Protein AF-A0A9L0RM26-F1 (afdb_monomer)

Organism: Equus caballus (NCBI:txid9796)

Foldseek 3Di:
DVVVVVVVPPDVVVVVVCCVVVVPPPCPCPDDVVVVVVVVVVVVVVVVVVVVVVVVVVVVLVVLVVQLVVLVVQLVVLVCCLPVPDPPDPPDDVVSVVSVVSNVVSVVSNQVSDPDDPDPPPPDDPVPDDDPVVVVVVVVVVVVVVVVVPPDDDDDDDDDDDDDDDDDD

Solvent-accessible surface area (backbone atoms only — not comparable to full-atom values): 10478 Å² total; per-residue (Å²): 118,70,76,67,59,55,64,76,64,73,44,65,66,58,52,52,49,51,44,55,63,63,63,50,58,82,72,67,77,69,64,60,70,68,58,57,50,52,50,54,54,50,51,54,54,50,51,52,52,52,52,52,51,52,50,53,51,51,53,50,53,54,51,38,51,53,49,28,54,52,20,51,50,50,24,49,53,33,47,47,50,70,74,67,47,62,92,82,57,82,70,49,69,73,46,54,52,49,38,52,49,48,29,53,51,23,50,50,50,26,46,71,55,38,97,78,65,92,69,90,76,90,79,81,83,75,83,84,75,74,68,70,76,64,61,56,57,55,53,52,53,51,53,54,50,56,61,63,70,71,76,80,83,87,83,92,85,88,83,91,79,92,83,85,89,88,81,89,132

pLDDT: mean 71.25, std 20.92, range [33.38, 98.62]

Sequence (169 aa):
MLANQLQKYKCGACKDIIESVLGEKLQFQEGKPTEKSTLVEKLKKYDVLIQDQAQELAQLRQTIEKGIELSVLLKQHLRNLLTHGDPTNFQGQGFQERLAEGCRLAERLARKLSPENHAEEENKEEKASMDPSLSTELQEKESMNEALMGSVDEGPMTSSGHQYPSGSH

Nearest PDB structures (foldseek):
  3g6b-assembly1_B  TM=5.959E-01  e=3.687E-01  Thermotoga maritima
  3g67-assembly1_B  TM=6.074E-01  e=5.450E-01  Thermotoga maritima
  3hai-assembly1_B  TM=8.466E-01  e=8.956E+00  Homo sapiens
  2efl-assembly1_A-2  TM=4.555E-01  e=2.004E+00  Homo sapiens

Structure (mmCIF, N/CA/C/O backbone):
data_AF-A0A9L0RM26-F1
#
_entry.id   AF-A0A9L0RM26-F1
#
loop_
_atom_site.group_PDB
_atom_site.id
_atom_site.type_symbol
_atom_site.label_atom_id
_atom_site.label_alt_id
_atom_site.label_comp_id
_atom_site.label_asym_id
_atom_site.label_entity_id
_atom_site.label_seq_id
_atom_site.pdbx_PDB_ins_code
_atom_site.Cartn_x
_atom_site.Cartn_y
_atom_site.Cartn_z
_atom_site.occupancy
_atom_site.B_iso_or_equiv
_atom_site.auth_seq_id
_atom_site.auth_comp_id
_atom_site.auth_asym_id
_atom_site.auth_atom_id
_atom_site.pdbx_PDB_model_num
ATOM 1 N N . MET A 1 1 ? -57.623 -32.273 47.634 1.00 53.00 1 MET A N 1
ATOM 2 C CA . MET A 1 1 ? -57.225 -33.163 48.751 1.00 53.00 1 MET A CA 1
ATOM 3 C C . MET A 1 1 ? -55.933 -32.701 49.438 1.00 53.00 1 MET A C 1
ATOM 5 O O . MET A 1 1 ? -55.917 -32.668 50.659 1.00 53.00 1 MET A O 1
ATOM 9 N N . LEU A 1 2 ? -54.920 -32.222 48.696 1.00 52.41 2 LEU A N 1
ATOM 10 C CA . LEU A 1 2 ? -53.666 -31.666 49.250 1.00 52.41 2 LEU A CA 1
ATOM 11 C C . LEU A 1 2 ? -53.850 -30.464 50.206 1.00 52.41 2 LEU A C 1
ATOM 13 O O . LEU A 1 2 ? -53.195 -30.384 51.241 1.00 52.41 2 LEU A O 1
ATOM 17 N N . ALA A 1 3 ? -54.785 -29.558 49.896 1.00 53.38 3 ALA A N 1
ATOM 18 C CA . ALA A 1 3 ? -55.055 -28.358 50.701 1.00 53.38 3 ALA A CA 1
ATOM 19 C C . ALA A 1 3 ? -55.521 -28.667 52.140 1.00 53.38 3 ALA A C 1
ATOM 21 O O . ALA A 1 3 ? -55.227 -27.913 53.062 1.00 53.38 3 ALA A O 1
ATOM 22 N N . ASN A 1 4 ? -56.187 -29.809 52.349 1.00 50.88 4 ASN A N 1
ATOM 23 C CA . ASN A 1 4 ? -56.681 -30.227 53.665 1.00 50.88 4 ASN A CA 1
ATOM 24 C C . ASN A 1 4 ? -55.583 -30.877 54.530 1.00 50.88 4 ASN A C 1
ATOM 26 O O . ASN A 1 4 ? -55.669 -30.880 55.754 1.00 50.88 4 ASN A O 1
ATOM 30 N N . GLN A 1 5 ? -54.519 -31.398 53.909 1.00 54.62 5 GLN A N 1
ATOM 31 C CA . GLN A 1 5 ? -53.389 -32.020 54.607 1.00 54.62 5 GLN A CA 1
ATOM 32 C C . GLN A 1 5 ? -52.384 -30.982 55.119 1.00 54.62 5 GLN A C 1
ATOM 34 O O . GLN A 1 5 ? -51.831 -31.151 56.203 1.00 54.62 5 GLN A O 1
ATOM 39 N N . LEU A 1 6 ? -52.218 -29.867 54.400 1.00 54.44 6 LEU A N 1
ATOM 40 C CA . LEU A 1 6 ? -51.372 -28.747 54.828 1.00 54.44 6 LEU A CA 1
ATOM 41 C C . LEU A 1 6 ? -51.958 -27.983 56.026 1.00 54.44 6 LEU A C 1
ATOM 43 O O . LEU A 1 6 ? -51.218 -27.436 56.838 1.00 54.44 6 LEU A O 1
ATOM 47 N N . GLN A 1 7 ? -53.280 -28.012 56.206 1.00 56.06 7 GLN A N 1
ATOM 48 C CA . GLN A 1 7 ? -53.942 -27.393 57.356 1.00 56.06 7 GLN A CA 1
ATOM 49 C C . GLN A 1 7 ? -53.665 -28.121 58.685 1.00 56.06 7 GLN A C 1
ATOM 51 O O . GLN A 1 7 ? -53.748 -27.498 59.744 1.00 56.06 7 GLN A O 1
ATOM 56 N N . LYS A 1 8 ? -53.286 -29.409 58.637 1.00 57.09 8 LYS A N 1
ATOM 57 C CA . LYS A 1 8 ? -52.899 -30.209 59.813 1.00 57.09 8 LYS A CA 1
ATOM 58 C C . LYS A 1 8 ? -51.533 -29.800 60.381 1.00 57.09 8 LYS A C 1
ATOM 60 O O . LYS A 1 8 ? -51.292 -29.983 61.569 1.00 57.09 8 LYS A O 1
ATOM 65 N N . TYR A 1 9 ? -50.671 -29.210 59.555 1.00 54.88 9 TYR A N 1
ATOM 66 C CA . TYR A 1 9 ? -49.319 -28.782 59.919 1.00 54.88 9 TYR A CA 1
ATOM 67 C C . TYR A 1 9 ? -49.188 -27.257 59.901 1.00 54.88 9 TYR A C 1
ATOM 69 O O . TYR A 1 9 ? -48.189 -26.730 59.419 1.00 54.88 9 TYR A O 1
ATOM 77 N N . LYS A 1 10 ? -50.178 -26.531 60.448 1.00 60.59 10 LYS A N 1
ATOM 78 C CA . LYS A 1 10 ? -50.057 -25.092 60.760 1.00 60.59 10 LYS A CA 1
ATOM 79 C C . LYS A 1 10 ? -49.033 -24.866 61.884 1.00 60.59 10 LYS A C 1
ATOM 81 O O . LYS A 1 10 ? -49.359 -24.394 62.967 1.00 60.59 10 LYS A O 1
ATOM 86 N N . CYS A 1 11 ? -47.789 -25.250 61.639 1.00 57.53 11 CYS A N 1
ATOM 87 C CA . CYS A 1 11 ? -46.659 -24.911 62.469 1.00 57.53 11 CYS A CA 1
ATOM 88 C C . CYS A 1 11 ? -46.345 -23.442 62.186 1.00 57.53 11 CYS A C 1
ATOM 90 O O . CYS A 1 11 ? -45.982 -23.106 61.058 1.00 57.53 11 CYS A O 1
ATOM 92 N N . GLY A 1 12 ? -46.509 -22.572 63.187 1.00 59.91 12 GLY A N 1
ATOM 93 C CA . GLY A 1 12 ? -46.076 -21.173 63.091 1.00 59.91 12 GLY A CA 1
ATOM 94 C C . GLY A 1 12 ? -44.633 -21.078 62.593 1.00 59.91 12 GLY A C 1
ATOM 95 O O . GLY A 1 12 ? -44.360 -20.315 61.678 1.00 59.91 12 GLY A O 1
ATOM 96 N N . ALA A 1 13 ? -43.775 -22.010 63.026 1.00 58.56 13 ALA A N 1
ATOM 97 C CA . ALA A 1 13 ? -42.388 -22.074 62.582 1.00 58.56 13 ALA A CA 1
ATOM 98 C C . ALA A 1 13 ? -42.230 -22.315 61.070 1.00 58.56 13 ALA A C 1
ATOM 100 O O . ALA A 1 13 ? -41.299 -21.794 60.475 1.00 58.56 13 ALA A O 1
ATOM 101 N N . CYS A 1 14 ? -43.130 -23.052 60.404 1.00 57.44 14 CYS A N 1
ATOM 102 C CA . CYS A 1 14 ? -43.071 -23.185 58.943 1.00 57.44 14 CYS A CA 1
ATOM 103 C C . CYS A 1 14 ? -43.491 -21.893 58.242 1.00 57.44 14 CYS A C 1
ATOM 105 O O . CYS A 1 14 ? -42.946 -21.587 57.189 1.00 57.44 14 CYS A O 1
ATOM 107 N N . LYS A 1 15 ? -44.430 -21.131 58.814 1.00 66.81 15 LYS A N 1
ATOM 108 C CA . LYS A 1 15 ? -44.781 -19.805 58.298 1.00 66.81 15 LYS A CA 1
ATOM 109 C C . LYS A 1 15 ? -43.590 -18.860 58.430 1.00 66.81 15 LYS A C 1
ATOM 111 O O . LYS A 1 15 ? -43.248 -18.228 57.444 1.00 66.81 15 LYS A O 1
ATOM 116 N N . ASP A 1 16 ? -42.928 -18.853 59.582 1.00 64.88 16 ASP A N 1
ATOM 117 C CA . ASP A 1 16 ? -41.779 -17.985 59.847 1.00 64.88 16 ASP A CA 1
ATOM 118 C C . ASP A 1 16 ? -40.562 -18.379 58.999 1.00 64.88 16 ASP A C 1
ATOM 120 O O . ASP A 1 16 ? -39.864 -17.511 58.500 1.00 64.88 16 ASP A O 1
ATOM 124 N N . ILE A 1 17 ? -40.334 -19.676 58.755 1.00 66.88 17 ILE A N 1
ATOM 125 C CA . ILE A 1 17 ? -39.278 -20.153 57.845 1.00 66.88 17 ILE A CA 1
ATOM 126 C C . ILE A 1 17 ? -39.611 -19.799 56.392 1.00 66.88 17 ILE A C 1
ATOM 128 O O . ILE A 1 17 ? -38.740 -19.342 55.665 1.00 66.88 17 ILE A O 1
ATOM 132 N N . ILE A 1 18 ? -40.859 -19.981 55.949 1.00 67.81 18 ILE A N 1
ATOM 133 C CA . ILE A 1 18 ? -41.278 -19.617 54.588 1.00 67.81 18 ILE A CA 1
ATOM 134 C C . ILE A 1 18 ? -41.219 -18.093 54.401 1.00 67.81 18 ILE A C 1
ATOM 136 O O . ILE A 1 18 ? -40.776 -17.631 53.357 1.00 67.81 18 ILE A O 1
ATOM 140 N N . GLU A 1 19 ? -41.602 -17.310 55.407 1.00 69.38 19 GLU A N 1
ATOM 141 C CA . GLU A 1 19 ? -41.497 -15.848 55.424 1.00 69.38 19 GLU A CA 1
ATOM 142 C C . GLU A 1 19 ? -40.036 -15.388 55.527 1.00 69.38 19 GLU A C 1
ATOM 144 O O . GLU A 1 19 ? -39.657 -14.432 54.865 1.00 69.38 19 GLU A O 1
ATOM 149 N N . SER A 1 20 ? -39.176 -16.116 56.240 1.00 67.56 20 SER A N 1
ATOM 150 C CA . SER A 1 20 ? -37.736 -15.850 56.298 1.00 67.56 20 SER A CA 1
ATOM 151 C C . SER A 1 20 ? -37.011 -16.242 55.010 1.00 67.56 20 SER A C 1
ATOM 153 O O . SER A 1 20 ? -36.046 -15.585 54.673 1.00 67.56 20 SER A O 1
ATOM 155 N N . VAL A 1 21 ? -37.449 -17.271 54.276 1.00 64.50 21 VAL A N 1
ATOM 156 C CA . VAL A 1 21 ? -36.799 -17.733 53.029 1.00 64.50 21 VAL A CA 1
ATOM 157 C C . VAL A 1 21 ? -37.354 -17.024 51.786 1.00 64.50 21 VAL A C 1
ATOM 159 O O . VAL A 1 21 ? -36.624 -16.810 50.824 1.00 64.50 21 VAL A O 1
ATOM 162 N N . LEU A 1 22 ? -38.643 -16.662 51.774 1.00 58.12 22 LEU A N 1
ATOM 163 C CA . LEU A 1 22 ? -39.286 -15.948 50.657 1.00 58.12 22 LEU A CA 1
ATOM 164 C C . LEU A 1 22 ? -39.381 -14.431 50.883 1.00 58.12 22 LEU A C 1
ATOM 166 O O . LEU A 1 22 ? -39.439 -13.675 49.913 1.00 58.12 22 LEU A O 1
ATOM 170 N N . GLY A 1 23 ? -39.453 -13.983 52.140 1.00 52.72 23 GLY A N 1
ATOM 171 C CA . GLY A 1 23 ? -39.492 -12.569 52.534 1.00 52.72 23 GLY A CA 1
ATOM 172 C C . GLY A 1 23 ? -38.103 -11.952 52.690 1.00 52.72 23 GLY A C 1
ATOM 173 O O . GLY A 1 23 ? -37.955 -10.743 52.494 1.00 52.72 23 GLY A O 1
ATOM 174 N N . GLU A 1 24 ? -37.067 -12.776 52.875 1.00 52.94 24 GLU A N 1
ATOM 175 C CA . GLU A 1 24 ? -35.698 -12.463 52.460 1.00 52.94 24 GLU A CA 1
ATOM 176 C C . GLU A 1 24 ? -35.668 -12.500 50.929 1.00 52.94 24 GLU A C 1
ATOM 178 O O . GLU A 1 24 ? -35.138 -13.389 50.268 1.00 52.94 24 GLU A O 1
ATOM 183 N N . LYS A 1 25 ? -36.360 -11.509 50.357 1.00 57.66 25 LYS A N 1
ATOM 184 C CA . LYS A 1 25 ? -36.230 -11.045 48.990 1.00 57.66 25 LYS A CA 1
ATOM 185 C C . LYS A 1 25 ? -34.767 -11.202 48.656 1.00 57.66 25 LYS A C 1
ATOM 187 O O . LYS A 1 25 ? -33.955 -10.545 49.302 1.00 57.66 25 LYS A O 1
ATOM 192 N N . LEU A 1 26 ? -34.481 -12.082 47.700 1.00 49.22 26 LEU A N 1
ATOM 193 C CA . LEU A 1 26 ? -33.223 -12.167 46.986 1.00 49.22 26 LEU A CA 1
ATOM 194 C C . LEU A 1 26 ? -32.754 -10.735 46.735 1.00 49.22 26 LEU A C 1
ATOM 196 O O . LEU A 1 26 ? -33.085 -10.117 45.722 1.00 49.22 26 LEU A O 1
ATOM 200 N N . GLN A 1 27 ? -31.982 -10.194 47.671 1.00 50.03 27 GLN A N 1
ATOM 201 C CA . GLN A 1 27 ? -31.046 -9.140 47.402 1.00 50.03 27 GLN A CA 1
ATOM 202 C C . GLN A 1 27 ? -29.967 -9.894 46.653 1.00 50.03 27 GLN A C 1
ATOM 204 O O . GLN A 1 27 ? -28.912 -10.219 47.185 1.00 50.03 27 GLN A O 1
ATOM 209 N N . PHE A 1 28 ? -30.294 -10.245 45.401 1.00 46.75 28 PHE A N 1
ATOM 210 C CA . PHE A 1 28 ? -29.306 -10.287 44.356 1.00 46.75 28 PHE A CA 1
ATOM 211 C C . PHE A 1 28 ? -28.510 -9.029 44.621 1.00 46.75 28 PHE A C 1
ATOM 213 O O . PHE A 1 28 ? -29.048 -7.921 44.534 1.00 46.75 28 PHE A O 1
ATOM 220 N N . GLN A 1 29 ? -27.289 -9.218 45.106 1.00 51.47 29 GLN A N 1
ATOM 221 C CA . GLN A 1 29 ? -26.326 -8.158 45.265 1.00 51.47 29 GLN A CA 1
ATOM 222 C C . GLN A 1 29 ? -25.957 -7.780 43.829 1.00 51.47 29 GLN A C 1
ATOM 224 O O . GLN A 1 29 ? -24.901 -8.117 43.309 1.00 51.47 29 GLN A O 1
ATOM 229 N N . GLU A 1 30 ? -26.924 -7.184 43.129 1.00 50.22 30 GLU A N 1
ATOM 230 C CA . GLU A 1 30 ? -26.722 -6.422 41.927 1.00 50.22 30 GLU A CA 1
ATOM 231 C C . GLU A 1 30 ? -25.744 -5.360 42.403 1.00 50.22 30 GLU A C 1
ATOM 233 O O . GLU A 1 30 ? -26.080 -4.539 43.263 1.00 50.22 30 GLU A O 1
ATOM 238 N N . GLY A 1 31 ? -24.480 -5.515 41.994 1.00 53.59 31 GLY A N 1
ATOM 239 C CA . GLY A 1 31 ? -23.398 -4.631 42.406 1.00 53.59 31 GLY A CA 1
ATOM 240 C C . GLY A 1 31 ? -23.862 -3.180 42.331 1.00 53.59 31 GLY A C 1
ATOM 241 O O . GLY A 1 31 ? -24.710 -2.846 41.495 1.00 53.59 31 GLY A O 1
ATOM 242 N N . LYS A 1 32 ? -23.355 -2.336 43.242 1.00 57.22 32 LYS A N 1
ATOM 243 C CA . LYS A 1 32 ? -23.776 -0.933 43.398 1.00 57.22 32 LYS A CA 1
ATOM 244 C C . LYS A 1 32 ? -24.096 -0.321 42.024 1.00 57.22 32 LYS A C 1
ATOM 246 O O . LYS A 1 32 ? -23.243 -0.397 41.140 1.00 57.22 32 LYS A O 1
ATOM 251 N N . PRO A 1 33 ? -25.266 0.317 41.822 1.00 57.38 33 PRO A N 1
ATOM 252 C CA . PRO A 1 33 ? -25.696 0.813 40.506 1.00 57.38 33 PRO A CA 1
ATOM 253 C C . PRO A 1 33 ? -24.656 1.716 39.812 1.00 57.38 33 PRO A C 1
ATOM 255 O O . PRO A 1 33 ? -24.605 1.792 38.585 1.00 57.38 33 PRO A O 1
ATOM 258 N N . THR A 1 34 ? -23.765 2.332 40.591 1.00 61.91 34 THR A N 1
ATOM 259 C CA . THR A 1 34 ? -22.595 3.095 40.145 1.00 61.91 34 THR A CA 1
ATOM 260 C C . THR A 1 34 ? -21.558 2.265 39.365 1.00 61.91 34 THR A C 1
ATOM 262 O O . THR A 1 34 ? -21.022 2.741 38.365 1.00 61.91 34 THR A O 1
ATOM 265 N N . GLU A 1 35 ? -21.286 1.017 39.758 1.00 63.09 35 GLU A N 1
ATOM 266 C CA . GLU A 1 35 ? -20.333 0.130 39.069 1.00 63.09 35 GLU A CA 1
ATOM 267 C C . GLU A 1 35 ? -20.908 -0.385 37.747 1.00 63.09 35 GLU A C 1
ATOM 269 O O . GLU A 1 35 ? -20.222 -0.369 36.725 1.00 63.09 35 GLU A O 1
ATOM 274 N N . LYS A 1 36 ? -22.199 -0.740 37.726 1.00 69.56 36 LYS A N 1
ATOM 275 C CA . LYS A 1 36 ? -22.915 -1.120 36.498 1.00 69.56 36 LYS A CA 1
ATOM 276 C C . LYS A 1 36 ? -22.935 0.026 35.477 1.00 69.56 36 LYS A C 1
ATOM 278 O O . LYS A 1 36 ? -22.690 -0.216 34.298 1.00 69.56 36 LYS A O 1
ATOM 283 N N . SER A 1 37 ? -23.151 1.269 35.924 1.00 74.31 37 SER A N 1
ATOM 284 C CA . SER A 1 37 ? -23.057 2.466 35.065 1.00 74.31 37 SER A CA 1
ATOM 285 C C . SER A 1 37 ? -21.651 2.644 34.487 1.00 74.31 37 SER A C 1
ATOM 287 O O . SER A 1 37 ? -21.492 2.814 33.280 1.00 74.31 37 SER A O 1
ATOM 289 N N . THR A 1 38 ? -20.622 2.495 35.327 1.00 85.00 38 THR A N 1
ATOM 290 C CA . THR A 1 38 ? -19.212 2.590 34.912 1.00 85.00 38 THR A CA 1
ATOM 291 C C . THR A 1 38 ? -18.842 1.531 33.864 1.00 85.00 38 THR A C 1
ATOM 293 O O . THR A 1 38 ? -18.092 1.810 32.928 1.00 85.00 38 THR A O 1
ATOM 296 N N . LEU A 1 39 ? -19.363 0.305 33.986 1.00 89.44 39 LEU A N 1
ATOM 297 C CA . LEU A 1 39 ? -19.133 -0.759 33.002 1.00 89.44 39 LEU A CA 1
ATOM 298 C C . LEU A 1 39 ? -19.806 -0.461 31.658 1.00 89.44 39 LEU A C 1
ATOM 300 O O . LEU A 1 39 ? -19.186 -0.646 30.613 1.00 89.44 39 LEU A O 1
ATOM 304 N N . VAL A 1 40 ? -21.042 0.044 31.672 1.00 92.50 40 VAL A N 1
ATOM 305 C CA . VAL A 1 40 ? -21.762 0.434 30.449 1.00 92.50 40 VAL A CA 1
ATOM 306 C C . VAL A 1 40 ? -21.038 1.570 29.719 1.00 92.50 40 VAL A C 1
ATOM 308 O O . VAL A 1 40 ? -20.929 1.540 28.496 1.00 92.50 40 VAL A O 1
ATOM 311 N N . GLU A 1 41 ? -20.501 2.551 30.444 1.00 91.50 41 GLU A N 1
ATOM 312 C CA . GLU A 1 41 ? -19.704 3.638 29.860 1.00 91.50 41 GLU A CA 1
ATOM 313 C C . GLU A 1 41 ? -18.401 3.134 29.227 1.00 91.50 41 GLU A C 1
ATOM 315 O O . GLU A 1 41 ? -18.069 3.521 28.104 1.00 91.50 41 GLU A O 1
ATOM 320 N N . LYS A 1 42 ? -17.690 2.219 29.898 1.00 94.12 42 LYS A N 1
ATOM 321 C CA . LYS A 1 42 ? -16.491 1.574 29.341 1.00 94.12 42 LYS A CA 1
ATOM 322 C C . LYS A 1 42 ? -16.808 0.790 28.068 1.00 94.12 42 LYS A C 1
ATOM 324 O O . LYS A 1 42 ? -16.083 0.927 27.089 1.00 94.12 42 LYS A O 1
ATOM 329 N N . LEU A 1 43 ? -17.897 0.020 28.058 1.00 95.81 43 LEU A N 1
ATOM 330 C CA . LEU A 1 43 ? -18.330 -0.730 26.875 1.00 95.81 43 LEU A CA 1
ATOM 331 C C . LEU A 1 43 ? -18.647 0.195 25.698 1.00 95.81 43 LEU A C 1
ATOM 333 O O . LEU A 1 43 ? -18.182 -0.065 24.595 1.00 95.81 43 LEU A O 1
ATOM 337 N N . LYS A 1 44 ? -19.349 1.310 25.935 1.00 96.19 44 LYS A N 1
ATOM 338 C CA . LYS A 1 44 ? -19.602 2.323 24.896 1.00 96.19 44 LYS A CA 1
ATOM 339 C C . LYS A 1 44 ? -18.308 2.912 24.335 1.00 96.19 44 LYS A C 1
ATOM 341 O O . LYS A 1 44 ? -18.201 3.109 23.132 1.00 96.19 44 LYS A O 1
ATOM 346 N N . LYS A 1 45 ? -17.312 3.175 25.189 1.00 96.75 45 LYS A N 1
ATOM 347 C CA . LYS A 1 45 ? -16.001 3.666 24.743 1.00 96.75 45 LYS A CA 1
ATOM 348 C C . LYS A 1 45 ? -15.276 2.642 23.865 1.00 96.75 45 LYS A C 1
ATOM 350 O O . LYS A 1 45 ? -14.694 3.025 22.855 1.00 96.75 45 LYS A O 1
ATOM 355 N N . TYR A 1 46 ? -15.295 1.366 24.248 1.00 97.25 46 TYR A N 1
ATOM 356 C CA . TYR A 1 46 ? -14.684 0.310 23.440 1.00 97.25 46 TYR A CA 1
ATOM 357 C C . TYR A 1 46 ? -15.415 0.097 22.116 1.00 97.25 46 TYR A C 1
ATOM 359 O O . TYR A 1 46 ? -14.750 -0.108 21.111 1.00 97.25 46 TYR A O 1
ATOM 367 N N . ASP A 1 47 ? -16.744 0.201 22.095 1.00 98.00 47 ASP A N 1
ATOM 368 C CA . ASP A 1 47 ? -17.533 0.091 20.864 1.00 98.00 47 ASP A CA 1
ATOM 369 C C . ASP A 1 47 ? -17.137 1.166 19.839 1.00 98.00 47 ASP A C 1
ATOM 371 O O . ASP A 1 47 ? -16.870 0.845 18.685 1.00 98.00 47 ASP A O 1
ATOM 375 N N . VAL A 1 48 ? -16.971 2.421 20.280 1.00 97.75 48 VAL A N 1
ATOM 376 C CA . VAL A 1 48 ? -16.456 3.505 19.422 1.00 97.75 48 VAL A CA 1
ATOM 377 C C . VAL A 1 48 ? -15.053 3.182 18.903 1.00 97.75 48 VAL A C 1
ATOM 379 O O . VAL A 1 48 ? -14.817 3.263 17.705 1.00 97.75 48 VAL A O 1
ATOM 382 N N . LEU A 1 49 ? -14.136 2.739 19.772 1.00 98.25 49 LEU A N 1
ATOM 383 C CA . LEU A 1 49 ? -12.771 2.401 19.353 1.00 98.25 49 LEU A CA 1
ATOM 384 C C . LEU A 1 49 ? -12.736 1.249 18.336 1.00 98.25 49 LEU A C 1
ATOM 386 O O . LEU A 1 49 ? -11.949 1.282 17.395 1.00 98.25 49 LEU A O 1
ATOM 390 N N . ILE A 1 50 ? -13.585 0.234 18.512 1.00 98.12 50 ILE A N 1
ATOM 391 C CA . ILE A 1 50 ? -13.702 -0.893 17.579 1.00 98.12 50 ILE A CA 1
ATOM 392 C C . ILE A 1 50 ? -14.227 -0.406 16.225 1.00 98.12 50 ILE A C 1
ATOM 394 O O . ILE A 1 50 ? -13.722 -0.833 15.188 1.00 98.12 50 ILE A O 1
ATOM 398 N N . GLN A 1 51 ? -15.219 0.487 16.221 1.00 98.56 51 GLN A N 1
ATOM 399 C CA . GLN A 1 51 ? -15.758 1.074 14.993 1.00 98.56 51 GLN A CA 1
ATOM 400 C C . GLN A 1 51 ? -14.708 1.919 14.264 1.00 98.56 51 GLN A C 1
ATOM 402 O O . GLN A 1 51 ? -14.530 1.745 13.056 1.00 98.56 51 GLN A O 1
ATOM 407 N N . ASP A 1 52 ? -13.964 2.752 14.993 1.00 98.31 52 ASP A N 1
ATOM 408 C CA . ASP A 1 52 ? -12.871 3.557 14.443 1.00 98.31 52 ASP A CA 1
ATOM 409 C C . ASP A 1 52 ? -11.794 2.655 13.814 1.00 98.31 52 ASP A C 1
ATOM 411 O O . ASP A 1 52 ? -11.434 2.824 12.648 1.00 98.31 52 ASP A O 1
ATOM 415 N N . GLN A 1 53 ? -11.354 1.615 14.532 1.00 98.56 53 GLN A N 1
ATOM 416 C CA . GLN A 1 53 ? -10.376 0.646 14.027 1.00 98.56 53 GLN A CA 1
ATOM 417 C C . GLN A 1 53 ? -10.884 -0.130 12.805 1.00 98.56 53 GLN A C 1
ATOM 419 O O . GLN A 1 53 ? -10.128 -0.370 11.863 1.00 98.56 53 GLN A O 1
ATOM 424 N N . ALA A 1 54 ? -12.161 -0.521 12.786 1.00 98.44 54 ALA A N 1
ATOM 425 C CA . ALA A 1 54 ? -12.761 -1.198 11.639 1.00 98.44 54 ALA A CA 1
ATOM 426 C C . ALA A 1 54 ? -12.787 -0.289 10.400 1.00 98.44 54 ALA A C 1
ATOM 428 O O . ALA A 1 54 ? -12.516 -0.750 9.286 1.00 98.44 54 ALA A O 1
ATOM 429 N N . GLN A 1 55 ? -13.066 1.002 10.591 1.00 98.62 55 GLN A N 1
ATOM 430 C CA . GLN A 1 55 ? -13.037 1.993 9.523 1.00 98.62 55 GLN A CA 1
ATOM 431 C C . GLN A 1 55 ? -11.614 2.218 8.994 1.00 98.62 55 GLN A C 1
ATOM 433 O O . GLN A 1 55 ? -11.409 2.196 7.779 1.00 98.62 55 GLN A O 1
ATOM 438 N N . GLU A 1 56 ? -10.627 2.391 9.874 1.00 98.56 56 GLU A N 1
ATOM 439 C CA . GLU A 1 56 ? -9.217 2.537 9.488 1.00 98.56 56 GLU A CA 1
ATOM 440 C C . GLU A 1 56 ? -8.714 1.310 8.717 1.00 98.56 56 GLU A C 1
ATOM 442 O O . GLU A 1 56 ? -8.094 1.441 7.659 1.00 98.56 56 GLU A O 1
ATOM 447 N N . LEU A 1 57 ? -9.051 0.105 9.186 1.00 98.19 57 LEU A N 1
ATOM 448 C CA . LEU A 1 57 ? -8.707 -1.139 8.501 1.00 98.19 57 LEU A CA 1
ATOM 449 C C . LEU A 1 57 ? -9.328 -1.199 7.098 1.00 98.19 57 LEU A C 1
ATOM 451 O O . LEU A 1 57 ? -8.666 -1.619 6.146 1.00 98.19 57 LEU A O 1
ATOM 455 N N . ALA A 1 58 ? -10.586 -0.778 6.948 1.00 98.12 58 ALA A N 1
ATOM 456 C CA . ALA A 1 58 ? -11.252 -0.729 5.649 1.00 98.12 58 ALA A CA 1
ATOM 457 C C . ALA A 1 58 ? -10.559 0.255 4.690 1.00 98.12 58 ALA A C 1
ATOM 459 O O . ALA A 1 58 ? -10.330 -0.076 3.523 1.00 98.12 58 ALA A O 1
ATOM 460 N N . GLN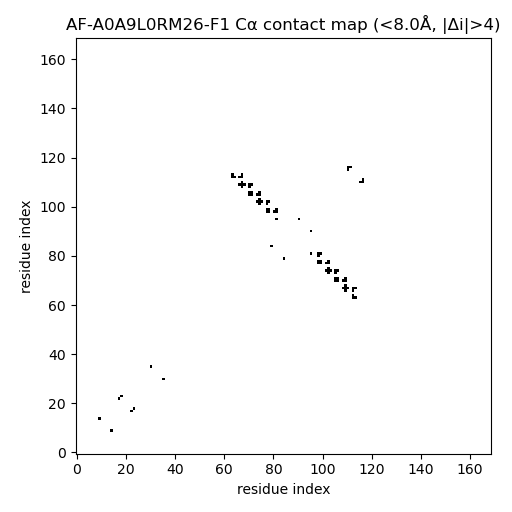 A 1 59 ? -10.161 1.430 5.183 1.00 98.44 59 GLN A N 1
ATOM 461 C CA . GLN A 1 59 ? -9.416 2.423 4.403 1.00 98.44 59 GLN A CA 1
ATOM 462 C C . GLN A 1 59 ? -8.028 1.913 3.996 1.00 98.44 59 GLN A C 1
ATOM 464 O O . GLN A 1 59 ? -7.612 2.094 2.846 1.00 98.44 59 GLN A O 1
ATOM 469 N N . LEU A 1 60 ? -7.323 1.233 4.904 1.00 97.38 60 LEU A N 1
ATOM 470 C CA . LEU A 1 60 ? -6.023 0.633 4.618 1.00 97.38 60 LEU A CA 1
ATOM 471 C C . LEU A 1 60 ? -6.141 -0.442 3.534 1.00 97.38 60 LEU A C 1
ATOM 473 O O . LEU A 1 60 ? -5.381 -0.417 2.569 1.00 97.38 60 LEU A O 1
ATOM 477 N N . ARG A 1 61 ? -7.135 -1.331 3.633 1.00 96.75 61 ARG A N 1
ATOM 478 C CA . ARG A 1 61 ? -7.410 -2.355 2.610 1.00 96.75 61 ARG A CA 1
ATOM 479 C C . ARG A 1 61 ? -7.692 -1.732 1.244 1.00 96.75 61 ARG A C 1
ATOM 481 O O . ARG A 1 61 ? -7.109 -2.159 0.255 1.00 96.75 61 ARG A O 1
ATOM 488 N N . GLN A 1 62 ? -8.516 -0.684 1.189 1.00 97.56 62 GLN A N 1
ATOM 489 C CA . GLN A 1 62 ? -8.783 0.035 -0.060 1.00 97.56 62 GLN A CA 1
ATOM 490 C C . GLN A 1 62 ? -7.514 0.685 -0.638 1.00 97.56 62 GLN A C 1
ATOM 492 O O . GLN A 1 62 ? -7.333 0.740 -1.853 1.00 97.56 62 GLN A O 1
ATOM 497 N N . THR A 1 63 ? -6.641 1.203 0.225 1.00 97.38 63 THR A N 1
ATOM 498 C CA . THR A 1 63 ? -5.378 1.828 -0.187 1.00 97.38 63 THR A CA 1
ATOM 499 C C . THR A 1 63 ? -4.399 0.795 -0.738 1.00 97.38 63 THR A C 1
ATOM 501 O O . THR A 1 63 ? -3.776 1.041 -1.769 1.00 97.38 63 THR A O 1
ATOM 504 N N . ILE A 1 64 ? -4.305 -0.370 -0.094 1.00 96.69 64 ILE A N 1
ATOM 505 C CA . ILE A 1 64 ? -3.502 -1.501 -0.568 1.00 96.69 64 ILE A CA 1
ATOM 506 C C . ILE A 1 64 ? -3.994 -1.959 -1.943 1.00 96.69 64 ILE A C 1
ATOM 508 O O . ILE A 1 64 ? -3.177 -2.066 -2.852 1.00 96.69 64 ILE A O 1
ATOM 512 N N . GLU A 1 65 ? -5.306 -2.130 -2.128 1.00 96.75 65 GLU A N 1
ATOM 513 C CA . GLU A 1 65 ? -5.888 -2.549 -3.411 1.00 96.75 65 GLU A CA 1
ATOM 514 C C . GLU A 1 65 ? -5.521 -1.582 -4.547 1.00 96.75 65 GLU A C 1
ATOM 516 O O . GLU A 1 65 ? -4.969 -1.988 -5.568 1.00 96.75 65 GLU A O 1
ATOM 521 N N . LYS A 1 66 ? -5.698 -0.272 -4.328 1.00 97.56 66 LYS A N 1
ATOM 522 C CA . LYS A 1 66 ? -5.261 0.760 -5.286 1.00 97.56 66 LYS A CA 1
ATOM 523 C C . LYS A 1 66 ? -3.759 0.682 -5.564 1.00 97.56 66 LYS A C 1
ATOM 525 O O . LYS A 1 66 ? -3.323 0.878 -6.695 1.00 97.56 66 LYS A O 1
ATOM 530 N N . GLY A 1 67 ? -2.953 0.411 -4.538 1.00 96.69 67 GLY A N 1
ATOM 531 C CA . GLY A 1 67 ? -1.514 0.215 -4.683 1.00 96.69 67 GLY A CA 1
ATOM 532 C C . GLY A 1 67 ? -1.171 -0.988 -5.568 1.00 96.69 67 GLY A C 1
ATOM 533 O O . GLY A 1 67 ? -0.279 -0.883 -6.413 1.00 96.69 67 GLY A O 1
ATOM 534 N N . ILE A 1 68 ? -1.894 -2.103 -5.427 1.00 96.44 68 ILE A N 1
ATOM 535 C CA . ILE A 1 68 ? -1.755 -3.289 -6.285 1.00 96.44 68 ILE A CA 1
ATOM 536 C C . ILE A 1 68 ? -2.110 -2.927 -7.729 1.00 96.44 68 ILE A C 1
ATOM 538 O O . ILE A 1 68 ? -1.294 -3.152 -8.626 1.00 96.44 68 ILE A O 1
ATOM 542 N N . GLU A 1 69 ? -3.276 -2.315 -7.956 1.00 97.12 69 GLU A N 1
ATOM 543 C CA . GLU A 1 69 ? -3.740 -1.895 -9.286 1.00 97.12 69 GLU A CA 1
ATOM 544 C C . GLU A 1 69 ? -2.716 -0.988 -9.986 1.00 97.12 69 GLU A C 1
ATOM 546 O O . GLU A 1 69 ? -2.316 -1.246 -11.126 1.00 97.12 69 GLU A O 1
ATOM 551 N N . LEU A 1 70 ? -2.225 0.039 -9.285 1.00 97.81 70 LEU A N 1
ATOM 552 C CA . LEU A 1 70 ? -1.220 0.965 -9.812 1.00 97.81 70 LEU A CA 1
ATOM 553 C C . LEU A 1 70 ? 0.108 0.267 -10.114 1.00 97.81 70 LEU A C 1
ATOM 555 O O . LEU A 1 70 ? 0.747 0.575 -11.120 1.00 97.81 70 LEU A O 1
ATOM 559 N N . SER A 1 71 ? 0.519 -0.693 -9.286 1.00 96.94 71 SER A N 1
ATOM 560 C CA . SER A 1 71 ? 1.747 -1.467 -9.507 1.00 96.94 71 SER A CA 1
ATOM 561 C C . SER A 1 71 ? 1.645 -2.343 -10.756 1.00 96.94 71 SER A C 1
ATOM 563 O O . SER A 1 71 ? 2.582 -2.413 -11.556 1.00 96.94 71 SER A O 1
ATOM 565 N N . VAL A 1 72 ? 0.491 -2.985 -10.961 1.00 96.38 72 VAL A N 1
ATOM 566 C CA . VAL A 1 72 ? 0.205 -3.777 -12.164 1.00 96.38 72 VAL A CA 1
ATOM 567 C C . VAL A 1 72 ? 0.210 -2.888 -13.407 1.00 96.38 72 VAL A C 1
ATOM 569 O O . VAL A 1 72 ? 0.864 -3.233 -14.396 1.00 96.38 72 VAL A O 1
ATOM 572 N N . LEU A 1 73 ? -0.448 -1.728 -13.344 1.00 97.69 73 LEU A N 1
ATOM 573 C CA . LEU A 1 73 ? -0.496 -0.769 -14.446 1.00 97.69 73 LEU A CA 1
ATOM 574 C C . LEU A 1 73 ? 0.897 -0.221 -14.791 1.00 97.69 73 LEU A C 1
ATOM 576 O O . LEU A 1 73 ? 1.285 -0.195 -15.960 1.00 97.69 73 LEU A O 1
ATOM 580 N N . LEU A 1 74 ? 1.690 0.148 -13.781 1.00 97.31 74 LEU A N 1
ATOM 581 C CA . LEU A 1 74 ? 3.069 0.599 -13.961 1.00 97.31 74 LEU A CA 1
ATOM 582 C C . LEU A 1 74 ? 3.915 -0.474 -14.655 1.00 97.31 74 LEU A C 1
ATOM 584 O O . LEU A 1 74 ? 4.602 -0.182 -15.635 1.00 97.31 74 LEU A O 1
ATOM 588 N N . LYS A 1 75 ? 3.826 -1.730 -14.198 1.00 96.06 75 LYS A N 1
ATOM 589 C CA . LYS A 1 75 ? 4.519 -2.862 -14.829 1.00 96.06 75 LYS A CA 1
ATOM 590 C C . LYS A 1 75 ? 4.129 -3.004 -16.299 1.00 96.06 75 LYS A C 1
ATOM 592 O O . LYS A 1 75 ? 4.996 -3.220 -17.145 1.00 96.06 75 LYS A O 1
ATOM 597 N N . GLN A 1 76 ? 2.839 -2.887 -16.612 1.00 95.25 76 GLN A N 1
ATOM 598 C CA . GLN A 1 76 ? 2.345 -2.969 -17.984 1.00 95.25 76 GLN A CA 1
ATOM 599 C C . GLN A 1 76 ? 2.902 -1.837 -18.854 1.00 95.25 76 GLN A C 1
ATOM 601 O O . GLN A 1 76 ? 3.386 -2.099 -19.953 1.00 95.25 76 GLN A O 1
ATOM 606 N N . HIS A 1 77 ? 2.898 -0.596 -18.365 1.00 94.81 77 HIS A N 1
ATOM 607 C CA . HIS A 1 77 ? 3.462 0.538 -19.097 1.00 94.81 77 HIS A CA 1
ATOM 608 C C . HIS A 1 77 ? 4.959 0.377 -19.368 1.00 94.81 77 HIS A C 1
ATOM 610 O O . HIS A 1 77 ? 5.402 0.603 -20.494 1.00 94.81 77 HIS A O 1
ATOM 616 N N . LEU A 1 78 ? 5.728 -0.073 -18.377 1.00 93.88 78 LEU A N 1
ATOM 617 C CA . LEU A 1 78 ? 7.161 -0.316 -18.540 1.00 93.88 78 LEU A CA 1
ATOM 618 C C . LEU A 1 78 ? 7.440 -1.451 -19.536 1.00 93.88 78 LEU A C 1
ATOM 620 O O . LEU A 1 78 ? 8.305 -1.302 -20.396 1.00 93.88 78 LEU A O 1
ATOM 624 N N . ARG A 1 79 ? 6.663 -2.545 -19.501 1.00 91.94 79 ARG A N 1
ATOM 625 C CA . ARG A 1 79 ? 6.762 -3.622 -20.504 1.00 91.94 79 ARG A CA 1
ATOM 626 C C . ARG A 1 79 ? 6.414 -3.141 -21.907 1.00 91.94 79 ARG A C 1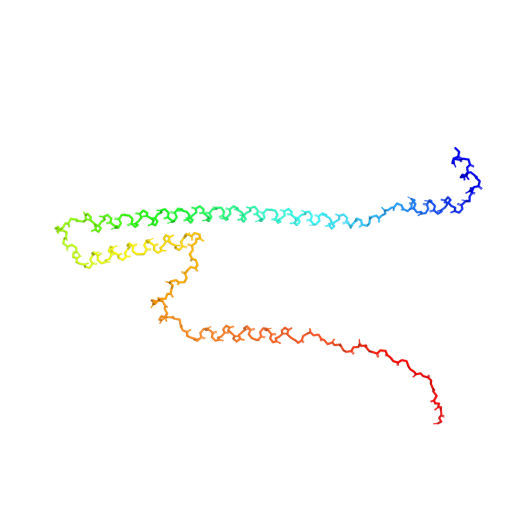
ATOM 628 O O . ARG A 1 79 ? 7.093 -3.527 -22.856 1.00 91.94 79 ARG A O 1
ATOM 635 N N . ASN A 1 80 ? 5.397 -2.293 -22.048 1.00 91.25 80 ASN A N 1
ATOM 636 C CA . ASN A 1 80 ? 5.029 -1.723 -23.341 1.00 91.25 80 ASN A CA 1
ATOM 637 C C . ASN A 1 80 ? 6.152 -0.839 -23.895 1.00 91.25 80 ASN A C 1
ATOM 639 O O . ASN A 1 80 ? 6.483 -0.962 -25.068 1.00 91.25 80 ASN A O 1
ATOM 643 N N . LEU A 1 81 ? 6.776 -0.006 -23.056 1.00 89.62 81 LEU A N 1
ATOM 644 C CA . LEU A 1 81 ? 7.939 0.800 -23.444 1.00 89.62 81 LEU A CA 1
ATOM 645 C C . LEU A 1 81 ? 9.134 -0.068 -23.860 1.00 89.62 81 LEU A C 1
ATOM 647 O O . LEU A 1 81 ? 9.819 0.262 -24.823 1.00 89.62 81 LEU A O 1
ATOM 651 N N . LEU A 1 82 ? 9.361 -1.183 -23.163 1.00 86.75 82 LEU A N 1
ATOM 652 C CA . LEU A 1 82 ? 10.433 -2.129 -23.477 1.00 86.75 82 LEU A CA 1
ATOM 653 C C . LEU A 1 82 ? 10.184 -2.867 -24.805 1.00 86.75 82 LEU A C 1
ATOM 655 O O . LEU A 1 82 ? 11.103 -3.078 -25.586 1.00 86.75 82 LEU A O 1
ATOM 659 N N . THR A 1 83 ? 8.933 -3.258 -25.063 1.00 85.94 83 THR A N 1
ATOM 660 C CA . THR A 1 83 ? 8.560 -4.129 -26.195 1.00 85.94 83 THR A CA 1
ATOM 661 C C . THR A 1 83 ? 8.266 -3.344 -27.473 1.00 85.94 83 THR A C 1
ATOM 663 O O . THR A 1 83 ? 8.524 -3.826 -28.573 1.00 85.94 83 THR A O 1
ATOM 666 N N . HIS A 1 84 ? 7.712 -2.140 -27.337 1.00 82.00 84 HIS A N 1
ATOM 667 C CA . HIS A 1 84 ? 7.281 -1.287 -28.448 1.00 82.00 84 HIS A CA 1
ATOM 668 C C . HIS A 1 84 ? 8.089 0.009 -28.550 1.00 82.00 84 HIS A C 1
ATOM 670 O O . HIS A 1 84 ? 7.691 0.926 -29.268 1.00 82.00 84 HIS A O 1
ATOM 676 N N . GLY A 1 85 ? 9.205 0.109 -27.824 1.00 74.69 85 GLY A N 1
ATOM 677 C CA . GLY A 1 85 ? 10.135 1.219 -27.972 1.00 74.69 85 GLY A CA 1
ATOM 678 C C . GLY A 1 85 ? 10.642 1.306 -29.410 1.00 74.69 85 GLY A C 1
ATOM 679 O O . GLY A 1 85 ? 10.939 0.286 -30.032 1.00 74.69 85 GLY A O 1
ATOM 680 N N . ASP A 1 86 ? 10.721 2.527 -29.941 1.00 73.69 86 ASP A N 1
ATOM 681 C CA . ASP A 1 86 ? 11.233 2.773 -31.288 1.00 73.69 86 ASP A CA 1
ATOM 682 C C . ASP A 1 86 ? 12.652 2.174 -31.421 1.00 73.69 86 ASP A C 1
ATOM 684 O O . ASP A 1 86 ? 13.531 2.524 -30.632 1.00 73.69 86 ASP A O 1
ATOM 688 N N . PRO A 1 87 ? 12.911 1.268 -32.379 1.00 63.22 87 PRO A N 1
ATOM 689 C CA . PRO A 1 87 ? 14.233 0.672 -32.574 1.00 63.22 87 PRO A CA 1
ATOM 690 C C . PRO A 1 87 ? 15.301 1.692 -33.002 1.00 63.22 87 PRO A C 1
ATOM 692 O O . PRO A 1 87 ? 16.492 1.401 -32.914 1.00 63.22 87 PRO A O 1
ATOM 695 N N . THR A 1 88 ? 14.899 2.890 -33.439 1.00 67.69 88 THR A N 1
ATOM 696 C CA . THR A 1 88 ? 15.802 4.021 -33.708 1.00 67.69 88 THR A CA 1
ATOM 697 C C . THR A 1 88 ? 16.096 4.864 -32.466 1.00 67.69 88 THR A C 1
ATOM 699 O O . THR A 1 88 ? 16.899 5.796 -32.521 1.00 67.69 88 THR A O 1
ATOM 702 N N . ASN A 1 89 ? 15.477 4.546 -31.326 1.00 69.94 89 ASN A N 1
ATOM 703 C CA . ASN A 1 89 ? 15.627 5.299 -30.093 1.00 69.94 89 ASN A CA 1
ATOM 704 C C . ASN A 1 89 ? 17.067 5.199 -29.558 1.00 69.94 89 ASN A C 1
ATOM 706 O O . ASN A 1 89 ? 17.520 4.163 -29.072 1.00 69.94 89 ASN A O 1
ATOM 710 N N . PHE A 1 90 ? 17.777 6.326 -29.613 1.00 62.91 90 PHE A N 1
ATOM 711 C CA . PHE A 1 90 ? 19.178 6.484 -29.212 1.00 62.91 90 PHE A CA 1
ATOM 712 C C . PHE A 1 90 ? 19.440 6.329 -27.702 1.00 62.91 90 PHE A C 1
ATOM 714 O O . PHE A 1 90 ? 20.568 6.523 -27.253 1.00 62.91 90 PHE A O 1
ATOM 721 N N . GLN A 1 91 ? 18.429 5.998 -26.892 1.00 76.50 91 GLN A N 1
ATOM 722 C CA . GLN A 1 91 ? 18.550 5.895 -25.432 1.00 76.50 91 GLN A CA 1
ATOM 723 C C . GLN A 1 91 ? 19.492 4.772 -24.948 1.00 76.50 91 GLN A C 1
ATOM 725 O O . GLN A 1 91 ? 19.925 4.795 -23.794 1.00 76.50 91 GLN A O 1
ATOM 730 N N . GLY A 1 92 ? 19.870 3.839 -25.829 1.00 82.94 92 GLY A N 1
ATOM 731 C CA . GLY A 1 92 ? 20.942 2.868 -25.599 1.00 82.94 92 GLY A CA 1
ATOM 732 C C . GLY A 1 92 ? 20.594 1.732 -24.628 1.00 82.94 92 GLY A C 1
ATOM 733 O O . GLY A 1 92 ? 19.525 1.694 -24.017 1.00 82.94 92 GLY A O 1
ATOM 734 N N . GLN A 1 93 ? 21.525 0.785 -24.479 1.00 84.50 93 GLN A N 1
ATOM 735 C CA . GLN A 1 93 ? 21.338 -0.430 -23.673 1.00 84.50 93 GLN A CA 1
ATOM 736 C C . GLN A 1 93 ? 21.023 -0.129 -22.196 1.00 84.50 93 GLN A C 1
ATOM 738 O O . GLN A 1 93 ? 20.100 -0.713 -21.636 1.00 84.50 93 GLN A O 1
ATOM 743 N N . GLY A 1 94 ? 21.710 0.838 -21.581 1.00 87.25 94 GLY A N 1
ATOM 744 C CA . GLY A 1 94 ? 21.478 1.191 -20.173 1.00 87.25 94 GLY A CA 1
ATOM 745 C C . GLY A 1 94 ? 20.073 1.743 -19.892 1.00 87.25 94 GLY A C 1
ATOM 746 O O . GLY A 1 94 ? 19.565 1.641 -18.776 1.00 87.25 94 GLY A O 1
ATOM 747 N N . PHE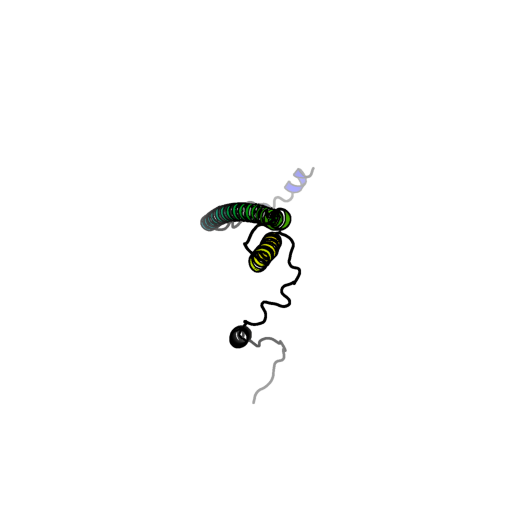 A 1 95 ? 19.391 2.315 -20.889 1.00 87.56 95 PHE A N 1
ATOM 748 C CA . PHE A 1 95 ? 17.988 2.698 -20.735 1.00 87.56 95 PHE A CA 1
ATOM 749 C C . PHE A 1 95 ? 17.060 1.480 -20.721 1.00 87.56 95 PHE A C 1
ATOM 751 O O . PHE A 1 95 ? 16.179 1.402 -19.866 1.00 87.56 95 PHE A O 1
ATOM 758 N N . GLN A 1 96 ? 17.303 0.510 -21.604 1.00 89.31 96 GLN A N 1
ATOM 759 C CA . GLN A 1 96 ? 16.558 -0.751 -21.638 1.00 89.31 96 GLN A CA 1
ATOM 760 C C . GLN A 1 96 ? 16.728 -1.534 -20.328 1.00 89.31 96 GLN A C 1
ATOM 762 O O . GLN A 1 96 ? 15.750 -2.024 -19.768 1.00 89.31 96 GLN A O 1
ATOM 767 N N . GLU A 1 97 ? 17.943 -1.568 -19.776 1.00 91.06 97 GLU A N 1
ATOM 768 C CA . GLU A 1 97 ? 18.225 -2.183 -18.473 1.00 91.06 97 GLU A CA 1
ATOM 769 C C . GLU A 1 97 ? 17.443 -1.510 -17.335 1.00 91.06 97 GLU A C 1
ATOM 771 O O . GLU A 1 97 ? 16.854 -2.199 -16.502 1.00 91.06 97 GLU A O 1
ATOM 776 N N . ARG A 1 98 ? 17.346 -0.172 -17.329 1.00 92.38 98 ARG A N 1
ATOM 777 C CA . ARG A 1 98 ? 16.530 0.557 -16.341 1.00 92.38 98 ARG A CA 1
ATOM 778 C C . ARG A 1 98 ? 15.033 0.282 -16.482 1.00 92.38 98 ARG A C 1
ATOM 780 O O . ARG A 1 98 ? 14.351 0.168 -15.467 1.00 92.38 98 ARG A O 1
ATOM 787 N N . LEU A 1 99 ? 14.510 0.155 -17.704 1.00 93.19 99 LEU A N 1
ATOM 788 C CA . LEU A 1 99 ? 13.108 -0.222 -17.922 1.00 93.19 99 LEU A CA 1
ATOM 789 C C . LEU A 1 99 ? 12.823 -1.652 -17.450 1.00 93.19 99 LEU A C 1
ATOM 791 O O . LEU A 1 99 ? 11.799 -1.899 -16.806 1.00 93.19 99 LEU A O 1
ATOM 795 N N . ALA A 1 100 ? 13.736 -2.584 -17.732 1.00 92.94 100 ALA A N 1
ATOM 796 C CA . ALA A 1 100 ? 13.644 -3.959 -17.259 1.00 92.94 100 ALA A CA 1
ATOM 797 C C . ALA A 1 100 ? 13.685 -4.026 -15.723 1.00 92.94 100 ALA A C 1
ATOM 799 O O . ALA A 1 100 ? 12.866 -4.721 -15.120 1.00 92.94 100 ALA A O 1
ATOM 800 N N . GLU A 1 101 ? 14.566 -3.254 -15.082 1.00 96.12 101 GLU A N 1
ATOM 801 C CA . GLU A 1 101 ? 14.607 -3.148 -13.622 1.00 96.12 101 GLU A CA 1
ATOM 802 C C . GLU A 1 101 ? 13.316 -2.553 -13.053 1.00 96.12 101 GLU A C 1
ATO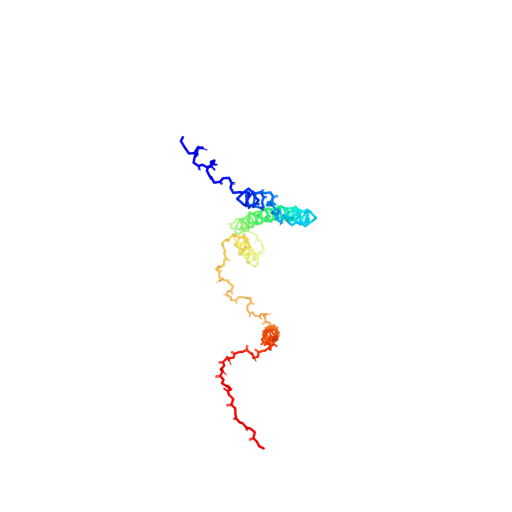M 804 O O . GLU A 1 101 ? 12.727 -3.116 -12.131 1.00 96.12 101 GLU A O 1
ATOM 809 N N . GLY A 1 102 ? 12.795 -1.485 -13.661 1.00 96.06 102 GLY A N 1
ATOM 810 C CA . GLY A 1 102 ? 11.503 -0.920 -13.280 1.00 96.06 102 GLY A CA 1
ATOM 811 C C . GLY A 1 102 ? 10.365 -1.948 -13.342 1.00 96.06 102 GLY A C 1
ATOM 812 O O . GLY A 1 102 ? 9.520 -1.985 -12.447 1.00 96.06 102 GLY A O 1
ATOM 813 N N . CYS A 1 103 ? 10.358 -2.831 -14.351 1.00 95.94 103 CYS A N 1
ATOM 814 C CA . CYS A 1 103 ? 9.381 -3.921 -14.438 1.00 95.94 103 CYS A CA 1
ATOM 815 C C . CYS A 1 103 ? 9.491 -4.886 -13.248 1.00 95.94 103 CYS A C 1
ATOM 817 O O . CYS A 1 103 ? 8.464 -5.273 -12.685 1.00 95.94 103 CYS A O 1
ATOM 819 N N . ARG A 1 104 ? 10.719 -5.266 -12.859 1.00 96.56 104 ARG A N 1
ATOM 820 C CA . ARG A 1 104 ? 10.971 -6.151 -11.707 1.00 96.56 104 ARG A CA 1
ATOM 821 C C . ARG A 1 104 ? 10.506 -5.515 -10.401 1.00 96.56 104 ARG A C 1
ATOM 823 O O . ARG A 1 104 ? 9.856 -6.183 -9.596 1.00 96.56 104 ARG A O 1
ATOM 830 N N . LEU A 1 105 ? 10.784 -4.226 -10.210 1.00 97.31 105 LEU A N 1
ATOM 831 C CA . LEU A 1 105 ? 10.371 -3.476 -9.022 1.00 97.31 105 LEU A CA 1
ATOM 832 C C . LEU A 1 105 ? 8.847 -3.343 -8.927 1.00 97.31 105 LEU A C 1
ATOM 834 O O . LEU A 1 105 ? 8.282 -3.602 -7.867 1.00 97.31 105 LEU A O 1
ATOM 838 N N . ALA A 1 106 ? 8.167 -3.020 -10.030 1.00 97.38 106 ALA A N 1
ATOM 839 C CA . ALA A 1 106 ? 6.706 -2.934 -10.063 1.00 97.38 106 ALA A CA 1
ATOM 840 C C . ALA A 1 106 ? 6.040 -4.293 -9.762 1.00 97.38 106 ALA A C 1
ATOM 842 O O . ALA A 1 106 ? 5.037 -4.366 -9.054 1.00 97.38 106 ALA A O 1
ATOM 843 N N . GLU A 1 107 ? 6.627 -5.393 -10.243 1.00 94.75 107 GLU A N 1
ATOM 844 C CA . GLU A 1 107 ? 6.178 -6.750 -9.921 1.00 94.75 107 GLU A CA 1
ATOM 845 C C . GLU A 1 107 ? 6.405 -7.117 -8.450 1.00 94.75 107 GLU A C 1
ATOM 847 O O . GLU A 1 107 ? 5.523 -7.696 -7.814 1.00 94.75 107 GLU A O 1
ATOM 852 N N . ARG A 1 108 ? 7.562 -6.754 -7.883 1.00 94.69 108 ARG A N 1
ATOM 853 C CA . ARG A 1 108 ? 7.843 -6.919 -6.449 1.00 94.69 108 ARG A CA 1
ATOM 854 C C . ARG A 1 108 ? 6.857 -6.120 -5.595 1.00 94.69 108 ARG A C 1
ATOM 856 O O . ARG A 1 108 ? 6.363 -6.658 -4.610 1.00 94.69 108 ARG A O 1
ATOM 863 N N . LEU A 1 109 ? 6.535 -4.888 -5.986 1.00 94.38 109 LEU A N 1
ATOM 864 C CA . LEU A 1 109 ? 5.578 -4.046 -5.270 1.00 94.38 109 LEU A CA 1
ATOM 865 C C . LEU A 1 109 ? 4.175 -4.665 -5.265 1.00 94.38 109 LEU A C 1
ATOM 867 O O . LEU A 1 109 ? 3.590 -4.818 -4.197 1.00 94.38 109 LEU A O 1
ATOM 871 N N . ALA A 1 110 ? 3.679 -5.115 -6.423 1.00 93.50 110 ALA A N 1
ATOM 872 C CA . ALA A 1 110 ? 2.389 -5.803 -6.511 1.00 93.50 110 ALA A CA 1
ATOM 873 C C . ALA A 1 110 ? 2.338 -7.050 -5.607 1.00 93.50 110 ALA A C 1
ATOM 875 O O . ALA A 1 110 ? 1.355 -7.267 -4.902 1.00 93.50 110 ALA A O 1
ATOM 876 N N . ARG A 1 111 ? 3.421 -7.841 -5.574 1.00 91.81 111 ARG A N 1
ATOM 877 C CA . ARG A 1 111 ? 3.533 -9.024 -4.704 1.00 91.81 111 ARG A CA 1
ATOM 878 C C . ARG A 1 111 ? 3.549 -8.682 -3.219 1.00 91.81 111 ARG A C 1
ATOM 880 O O . ARG A 1 111 ? 2.869 -9.362 -2.463 1.00 91.81 111 ARG A O 1
ATOM 887 N N . LYS A 1 112 ? 4.294 -7.648 -2.813 1.00 92.50 112 LYS A N 1
ATOM 888 C CA . LYS A 1 112 ? 4.404 -7.213 -1.409 1.00 92.50 112 LYS A CA 1
ATOM 889 C C . LYS A 1 112 ? 3.085 -6.666 -0.861 1.00 92.50 112 LYS A C 1
ATOM 891 O O . LYS A 1 112 ? 2.826 -6.778 0.329 1.00 92.50 112 LYS A O 1
ATOM 896 N N . LEU A 1 113 ? 2.275 -6.061 -1.725 1.00 91.94 113 LEU A N 1
ATOM 897 C CA . LEU A 1 113 ? 0.955 -5.546 -1.369 1.00 91.94 113 LEU A CA 1
ATOM 898 C C . LEU A 1 113 ? -0.135 -6.630 -1.388 1.00 91.94 113 LEU A C 1
ATOM 900 O O . LEU A 1 113 ? -1.205 -6.416 -0.828 1.00 91.94 113 LEU A O 1
ATOM 904 N N . SER A 1 114 ? 0.117 -7.779 -2.021 1.00 90.75 114 SER A N 1
ATOM 905 C CA . SER A 1 114 ? -0.870 -8.856 -2.124 1.00 90.75 114 SER A CA 1
ATOM 906 C C . SER A 1 114 ? -1.044 -9.601 -0.787 1.00 90.75 114 SER A C 1
ATOM 908 O O . SER A 1 114 ? -0.064 -9.770 -0.063 1.00 90.75 114 SER A O 1
ATOM 910 N N . PRO A 1 115 ? -2.256 -10.101 -0.468 1.00 77.56 115 PRO A N 1
ATOM 911 C CA . PRO A 1 115 ? -2.552 -10.769 0.809 1.00 77.56 115 PRO A CA 1
ATOM 912 C C . PRO A 1 115 ? -1.750 -12.057 1.070 1.00 77.56 115 PRO A C 1
ATOM 914 O O . PRO A 1 115 ? -1.553 -12.435 2.221 1.00 77.56 115 PRO A O 1
ATOM 917 N N . GLU A 1 116 ? -1.269 -12.711 0.011 1.00 70.25 116 GLU A N 1
ATOM 918 C CA . GLU A 1 116 ? -0.467 -13.934 0.055 1.00 70.25 116 GLU A CA 1
ATOM 919 C C . GLU A 1 116 ? 0.939 -13.616 -0.472 1.00 70.25 116 GLU A C 1
ATOM 921 O O . GLU A 1 116 ? 1.098 -13.482 -1.681 1.00 70.25 116 GLU A O 1
ATOM 926 N N . ASN A 1 117 ? 1.943 -13.457 0.398 1.00 58.53 117 ASN A N 1
ATOM 927 C CA . ASN A 1 117 ? 3.368 -13.694 0.095 1.00 58.53 117 ASN A CA 1
ATOM 928 C C . ASN A 1 117 ? 4.210 -13.609 1.385 1.00 58.53 117 ASN A C 1
ATOM 930 O O . ASN A 1 117 ? 5.054 -12.733 1.547 1.00 58.53 117 ASN A O 1
ATOM 934 N N . HIS A 1 118 ? 4.014 -14.568 2.294 1.00 56.81 118 HIS A N 1
ATOM 935 C CA . HIS A 1 118 ? 5.047 -14.965 3.263 1.00 56.81 118 HIS A CA 1
ATOM 936 C C . HIS A 1 118 ? 5.909 -16.109 2.700 1.00 56.81 118 HIS A C 1
ATOM 938 O O . HIS A 1 118 ? 6.289 -17.025 3.420 1.00 56.81 118 HIS A O 1
ATOM 944 N N . ALA A 1 119 ? 6.186 -16.093 1.393 1.00 54.00 119 ALA A N 1
ATOM 945 C CA . ALA A 1 119 ? 7.212 -16.947 0.818 1.00 54.00 119 ALA A CA 1
ATOM 946 C C . ALA A 1 119 ? 8.515 -16.148 0.804 1.00 54.00 119 ALA A C 1
ATOM 948 O O . ALA A 1 119 ? 8.681 -15.199 0.040 1.00 54.00 119 ALA A O 1
ATOM 949 N N . GLU A 1 120 ? 9.391 -16.526 1.723 1.00 56.56 120 GLU A N 1
ATOM 950 C CA . GLU A 1 120 ? 10.790 -16.144 1.847 1.00 56.56 120 GLU A CA 1
ATOM 951 C C . GLU A 1 120 ? 11.524 -16.212 0.490 1.00 56.56 120 GLU A C 1
ATOM 953 O O . GLU A 1 120 ? 12.159 -17.202 0.147 1.00 56.56 120 GLU A O 1
ATOM 958 N N . GLU A 1 121 ? 11.479 -15.137 -0.293 1.00 54.75 121 GLU A N 1
ATOM 959 C CA . GLU A 1 121 ? 12.448 -14.865 -1.364 1.00 54.75 121 GLU A CA 1
ATOM 960 C C . GLU A 1 121 ? 13.160 -13.522 -1.120 1.00 54.75 121 GLU A C 1
ATOM 962 O O . GLU A 1 121 ? 13.459 -12.756 -2.031 1.00 54.75 121 GLU A O 1
ATOM 967 N N . GLU A 1 122 ? 13.498 -13.244 0.139 1.00 53.28 122 GLU A N 1
ATOM 968 C CA . GLU A 1 122 ? 14.603 -12.345 0.501 1.00 53.28 122 GLU A CA 1
ATOM 969 C C . GLU A 1 122 ? 15.879 -13.175 0.713 1.00 53.28 122 GLU A C 1
ATOM 971 O O . GLU A 1 122 ? 16.508 -13.184 1.767 1.00 53.28 122 GLU A O 1
ATOM 976 N N . ASN A 1 123 ? 16.284 -13.934 -0.305 1.00 53.06 123 ASN A N 1
ATOM 977 C CA . ASN A 1 123 ? 17.584 -14.594 -0.306 1.00 53.06 123 ASN A CA 1
ATOM 978 C C . ASN A 1 123 ? 18.355 -14.183 -1.555 1.00 53.06 123 ASN A C 1
ATOM 980 O O . ASN A 1 123 ? 18.280 -14.860 -2.579 1.00 53.06 123 ASN A O 1
ATOM 984 N N . LYS A 1 124 ? 19.064 -13.047 -1.455 1.00 53.06 124 LYS A N 1
ATOM 985 C CA . LYS A 1 124 ? 20.492 -12.915 -1.829 1.00 53.06 124 LYS A CA 1
ATOM 986 C C . LYS A 1 124 ? 21.022 -11.480 -1.873 1.00 53.06 124 LYS A C 1
ATOM 988 O O . LYS A 1 124 ? 22.237 -11.331 -1.867 1.00 53.06 124 LYS A O 1
ATOM 993 N N . GLU A 1 125 ? 20.181 -10.445 -1.874 1.00 52.56 125 GLU A N 1
ATOM 994 C CA . GLU A 1 125 ? 20.671 -9.078 -2.154 1.00 52.56 125 GLU A CA 1
ATOM 995 C C . GLU A 1 125 ? 20.664 -8.120 -0.948 1.00 52.56 125 GLU A C 1
ATOM 997 O O . GLU A 1 125 ? 21.446 -7.177 -0.920 1.00 52.56 125 GLU A O 1
ATOM 1002 N N . GLU A 1 126 ? 19.883 -8.396 0.105 1.00 48.16 126 GLU A N 1
ATOM 1003 C CA . GLU A 1 126 ? 19.750 -7.494 1.271 1.00 48.16 126 GLU A CA 1
ATOM 1004 C C . GLU A 1 126 ? 20.590 -7.909 2.499 1.00 48.16 126 GLU A C 1
ATOM 1006 O O . GLU A 1 126 ? 20.734 -7.161 3.463 1.00 48.16 126 GLU A O 1
ATOM 1011 N N . LYS A 1 127 ? 21.245 -9.079 2.465 1.00 44.59 127 LYS A N 1
ATOM 1012 C CA . LYS A 1 127 ? 22.058 -9.589 3.591 1.00 44.59 127 LYS A CA 1
ATOM 1013 C C . LYS A 1 127 ? 23.443 -8.944 3.751 1.00 44.59 127 LYS A C 1
ATOM 1015 O O . LYS A 1 127 ? 24.220 -9.397 4.584 1.00 44.59 127 LYS A O 1
ATOM 1020 N N . ALA A 1 128 ? 23.775 -7.907 2.987 1.00 47.12 128 ALA A N 1
ATOM 1021 C CA . ALA A 1 128 ? 25.086 -7.260 3.078 1.00 47.12 128 ALA A CA 1
ATOM 1022 C C . ALA A 1 128 ? 25.155 -6.091 4.084 1.00 47.12 128 ALA A C 1
ATOM 1024 O O . ALA A 1 128 ? 26.236 -5.541 4.266 1.00 47.12 128 ALA A O 1
ATOM 1025 N N . SER A 1 129 ? 24.048 -5.694 4.732 1.00 53.41 129 SER A N 1
ATOM 1026 C CA . SER A 1 129 ? 23.998 -4.426 5.488 1.00 53.41 129 SER A CA 1
ATOM 1027 C C . SER A 1 129 ? 23.387 -4.491 6.898 1.00 53.41 129 SER A C 1
ATOM 1029 O O . SER A 1 129 ? 23.085 -3.443 7.469 1.00 53.41 129 SER A O 1
ATOM 1031 N N . MET A 1 130 ? 23.204 -5.672 7.494 1.00 45.84 130 MET A N 1
ATOM 1032 C CA . MET A 1 130 ? 22.787 -5.758 8.902 1.00 45.84 130 MET A CA 1
ATOM 1033 C C . MET A 1 130 ? 24.013 -5.957 9.795 1.00 45.84 130 MET A C 1
ATOM 1035 O O . MET A 1 130 ? 24.618 -7.026 9.812 1.00 45.84 130 MET A O 1
ATOM 1039 N N . ASP A 1 131 ? 24.388 -4.882 10.489 1.00 56.66 131 ASP A N 1
ATOM 1040 C CA . ASP A 1 131 ? 25.444 -4.843 11.500 1.00 56.66 131 ASP A CA 1
ATOM 1041 C C . ASP A 1 131 ? 25.143 -5.858 12.628 1.00 56.66 131 ASP A C 1
ATOM 1043 O O . ASP A 1 131 ? 24.113 -5.734 13.303 1.00 56.66 131 ASP A O 1
ATOM 1047 N N . PRO A 1 132 ? 26.011 -6.864 12.857 1.00 54.34 132 PRO A N 1
ATOM 1048 C CA . PRO A 1 132 ? 25.831 -7.866 13.908 1.00 54.34 132 PRO A CA 1
ATOM 1049 C C . PRO A 1 132 ? 25.715 -7.270 15.316 1.00 54.34 132 PRO A C 1
ATOM 1051 O O . PRO A 1 132 ? 25.156 -7.915 16.204 1.00 54.34 132 PRO A O 1
ATOM 1054 N N . SER A 1 133 ? 26.213 -6.046 15.526 1.00 55.88 133 SER A N 1
ATOM 1055 C CA . SER A 1 133 ? 26.300 -5.433 16.852 1.00 55.88 133 SER A CA 1
ATOM 1056 C C . SER A 1 133 ? 24.939 -5.060 17.457 1.00 55.88 133 SER A C 1
ATOM 1058 O O . SER A 1 133 ? 24.825 -4.965 18.676 1.00 55.88 133 SER A O 1
ATOM 1060 N N . LEU A 1 134 ? 23.891 -4.892 16.638 1.00 50.91 134 LEU A N 1
ATOM 1061 C CA . LEU A 1 134 ? 22.539 -4.558 17.115 1.00 50.91 134 LEU A CA 1
ATOM 1062 C C . LEU A 1 134 ? 21.731 -5.792 17.546 1.00 50.91 134 LEU A C 1
ATOM 1064 O O . LEU A 1 134 ? 20.789 -5.680 18.329 1.00 50.91 134 LEU A O 1
ATOM 1068 N N . SER A 1 135 ? 22.098 -6.975 17.045 1.00 55.34 135 SER A N 1
ATOM 1069 C CA . SER A 1 135 ? 21.373 -8.220 17.333 1.00 55.34 135 SER A CA 1
ATOM 1070 C C . SER A 1 135 ? 21.711 -8.770 18.721 1.00 55.34 135 SER A C 1
ATOM 1072 O O . SER A 1 135 ? 20.849 -9.329 19.393 1.00 55.34 135 SER A O 1
ATOM 1074 N N . THR A 1 136 ? 22.945 -8.567 19.187 1.00 55.19 136 THR A N 1
ATOM 1075 C CA . THR A 1 136 ? 23.393 -9.023 20.510 1.00 55.19 136 THR A CA 1
ATOM 1076 C C . THR A 1 136 ? 22.801 -8.191 21.648 1.00 55.19 136 THR A C 1
ATOM 1078 O O . THR A 1 136 ? 22.443 -8.744 22.683 1.00 55.19 136 THR A O 1
ATOM 1081 N N . GLU A 1 137 ? 22.617 -6.882 21.450 1.00 54.53 137 GLU A N 1
ATOM 1082 C CA . GLU A 1 137 ? 22.100 -5.987 22.495 1.00 54.53 137 GLU A CA 1
ATOM 1083 C C . GLU A 1 137 ? 20.598 -6.197 22.773 1.00 54.53 137 GLU A C 1
ATOM 1085 O O . GLU A 1 137 ? 20.151 -6.083 23.916 1.00 54.53 137 GLU A O 1
ATOM 1090 N N . LEU A 1 138 ? 19.811 -6.571 21.755 1.00 54.22 138 LEU A N 1
ATOM 1091 C CA . LEU A 1 138 ? 18.400 -6.934 21.940 1.00 54.22 138 LEU A CA 1
ATOM 1092 C C . LEU A 1 138 ? 18.247 -8.269 22.681 1.00 54.22 138 LEU A C 1
ATOM 1094 O O . LEU A 1 138 ? 17.418 -8.370 23.586 1.00 54.22 138 LEU A O 1
ATOM 1098 N N . GLN A 1 139 ? 19.088 -9.256 22.365 1.00 56.66 139 GLN A N 1
ATOM 1099 C CA . GLN A 1 139 ? 19.047 -10.573 23.001 1.00 56.66 139 GLN A CA 1
ATOM 1100 C C . GLN A 1 139 ? 19.523 -10.533 24.467 1.00 56.66 139 GLN A C 1
ATOM 1102 O O . GLN A 1 139 ? 18.961 -11.222 25.319 1.00 56.66 139 GLN A O 1
ATOM 1107 N N . GLU A 1 140 ? 20.496 -9.678 24.802 1.00 58.53 140 GLU A N 1
ATOM 1108 C CA . GLU A 1 140 ? 20.916 -9.456 26.194 1.00 58.53 140 GLU A CA 1
ATOM 1109 C C . GLU A 1 140 ? 19.845 -8.734 27.027 1.00 58.53 140 GLU A C 1
ATOM 1111 O O . GLU A 1 140 ? 19.639 -9.077 28.195 1.00 58.53 140 GLU A O 1
ATOM 1116 N N . LYS A 1 141 ? 19.105 -7.778 26.444 1.00 57.03 141 LYS A N 1
ATOM 1117 C CA 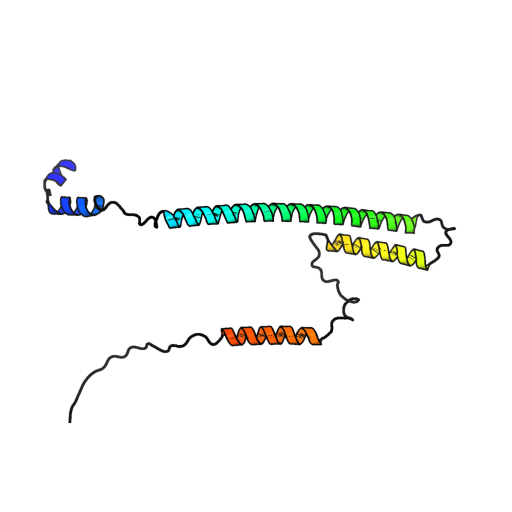. LYS A 1 141 ? 18.002 -7.105 27.155 1.00 57.03 141 LYS A CA 1
ATOM 1118 C C . LYS A 1 141 ? 16.790 -8.001 27.376 1.00 57.03 141 LYS A C 1
ATOM 1120 O O . LYS A 1 141 ? 16.131 -7.873 28.408 1.00 57.03 141 LYS A O 1
ATOM 1125 N N . GLU A 1 142 ? 16.519 -8.917 26.455 1.00 57.16 142 GLU A N 1
ATOM 1126 C CA . GLU A 1 142 ? 15.463 -9.918 26.616 1.00 57.16 142 GLU A CA 1
ATOM 1127 C C . GLU A 1 142 ? 15.841 -10.957 27.687 1.00 57.16 142 GLU A C 1
ATOM 1129 O O . GLU A 1 142 ? 15.039 -11.244 28.577 1.00 57.16 142 GLU A O 1
ATOM 1134 N N . SER A 1 143 ? 17.107 -11.395 27.718 1.00 57.97 143 SER A N 1
ATOM 1135 C CA . SER A 1 143 ? 17.624 -12.299 28.756 1.00 57.97 143 SER A CA 1
ATOM 1136 C C . SER A 1 143 ? 17.620 -11.680 30.162 1.00 57.97 143 SER A C 1
ATOM 1138 O O . SER A 1 143 ? 17.349 -12.379 31.140 1.00 57.97 143 SER A O 1
ATOM 1140 N N . MET A 1 144 ? 17.890 -10.376 30.289 1.00 56.12 144 MET A N 1
ATOM 1141 C CA . MET A 1 144 ? 17.883 -9.692 31.589 1.00 56.12 144 MET A CA 1
ATOM 1142 C C . MET A 1 144 ? 16.456 -9.464 32.127 1.00 56.12 144 MET A C 1
ATOM 1144 O O . MET A 1 144 ? 16.247 -9.484 33.338 1.00 56.12 144 MET A O 1
ATOM 1148 N N . ASN A 1 145 ? 15.470 -9.297 31.240 1.00 56.59 145 ASN A N 1
ATOM 1149 C CA . ASN A 1 145 ? 14.047 -9.215 31.589 1.00 56.59 145 ASN A CA 1
ATOM 1150 C C . ASN A 1 145 ? 13.523 -10.555 32.140 1.00 56.59 145 ASN A C 1
ATOM 1152 O O . ASN A 1 145 ? 1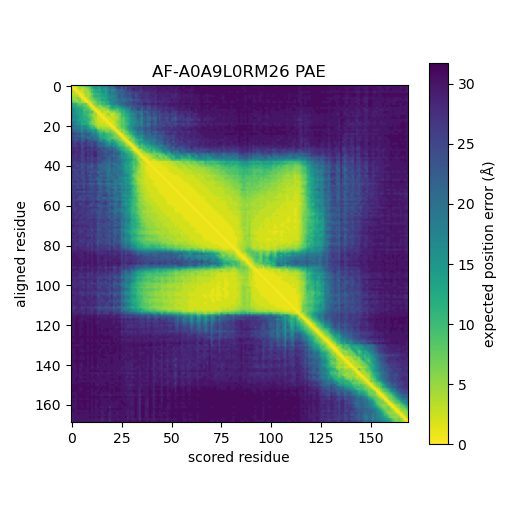2.896 -10.596 33.198 1.00 56.59 145 ASN A O 1
ATOM 1156 N N . GLU A 1 146 ? 13.846 -11.663 31.472 1.00 56.53 146 GLU A N 1
ATOM 1157 C CA . GLU A 1 146 ? 13.376 -12.993 31.872 1.00 56.53 146 GLU A CA 1
ATOM 1158 C C . GLU A 1 146 ? 13.987 -13.452 33.210 1.00 56.53 146 GLU A C 1
ATOM 1160 O O . GLU A 1 146 ? 13.294 -14.021 34.055 1.00 56.53 146 GLU A O 1
ATOM 1165 N N . ALA A 1 147 ? 15.252 -13.102 33.472 1.00 58.59 147 ALA A N 1
ATOM 1166 C CA . ALA A 1 147 ? 15.904 -13.361 34.757 1.00 58.59 147 ALA A CA 1
ATOM 1167 C C . ALA A 1 147 ? 15.313 -12.539 35.923 1.00 58.59 147 ALA A C 1
ATOM 1169 O O . ALA A 1 147 ? 15.308 -13.010 37.061 1.00 58.59 147 ALA A O 1
ATOM 1170 N N . LEU A 1 148 ? 14.791 -11.334 35.657 1.00 54.34 148 LEU A N 1
ATOM 1171 C CA . LEU A 1 148 ? 14.195 -10.462 36.678 1.00 54.34 148 LEU A CA 1
ATOM 1172 C C . LEU A 1 148 ? 12.760 -10.883 37.047 1.00 54.34 148 LEU A C 1
ATOM 1174 O O . LEU A 1 148 ? 12.334 -10.692 38.184 1.00 54.34 148 LEU A O 1
ATOM 1178 N N . MET A 1 149 ? 12.033 -11.509 36.116 1.00 49.69 149 MET A N 1
ATOM 1179 C CA . MET A 1 149 ? 10.699 -12.080 36.357 1.00 49.69 149 MET A CA 1
ATOM 1180 C C . MET A 1 149 ? 10.730 -13.426 37.101 1.00 49.69 149 MET A C 1
ATOM 1182 O O . MET A 1 149 ? 9.694 -13.880 37.583 1.00 49.69 149 MET A O 1
ATOM 1186 N N . GLY A 1 150 ? 11.901 -14.061 37.225 1.00 47.81 150 GLY A N 1
ATOM 1187 C CA . GLY A 1 150 ? 12.068 -15.354 37.895 1.00 47.81 150 GLY A CA 1
ATOM 1188 C C . GLY A 1 150 ? 12.268 -15.303 39.415 1.00 47.81 150 GLY A C 1
ATOM 1189 O O . GLY A 1 150 ? 12.324 -16.363 40.034 1.00 47.81 150 GLY A O 1
ATOM 1190 N N . SER A 1 151 ? 12.394 -14.122 40.039 1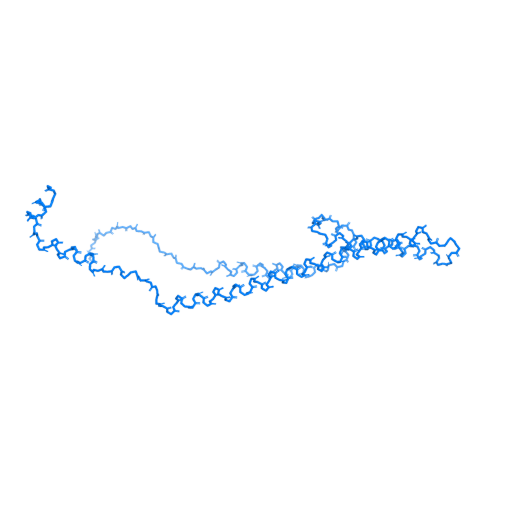.00 56.19 151 SER A N 1
ATOM 1191 C CA . SER A 1 151 ? 12.775 -14.009 41.463 1.00 56.19 151 SER A CA 1
ATOM 1192 C C . SER A 1 151 ? 11.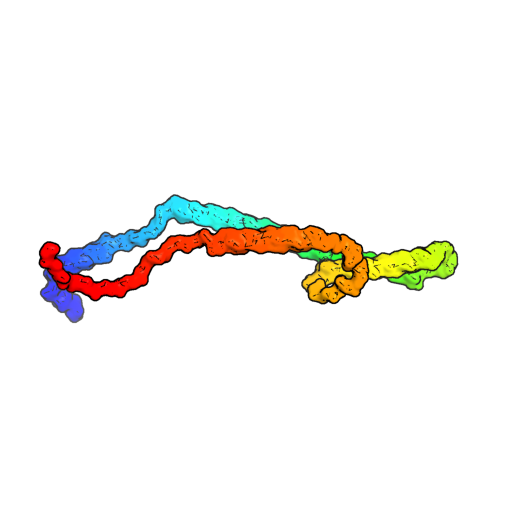757 -13.304 42.369 1.00 56.19 151 SER A C 1
ATOM 1194 O O . SER A 1 151 ? 12.143 -12.699 43.370 1.00 56.19 151 SER A O 1
ATOM 1196 N N . VAL A 1 152 ? 10.463 -13.376 42.052 1.00 53.75 152 VAL A N 1
ATOM 1197 C CA . VAL A 1 152 ? 9.393 -12.924 42.957 1.00 53.75 152 VAL A CA 1
ATOM 1198 C C . VAL A 1 152 ? 8.424 -14.080 43.203 1.00 53.75 152 VAL A C 1
ATOM 1200 O O . VAL A 1 152 ? 7.456 -14.226 42.470 1.00 53.75 152 VAL A O 1
ATOM 1203 N N . ASP A 1 153 ? 8.718 -14.935 44.184 1.00 39.38 153 ASP A N 1
ATOM 1204 C CA . ASP A 1 153 ? 7.874 -15.077 45.382 1.00 39.38 153 ASP A CA 1
ATOM 1205 C C . ASP A 1 153 ? 8.511 -16.050 46.393 1.00 39.38 153 ASP A C 1
ATOM 1207 O O . ASP A 1 153 ? 8.994 -17.132 46.056 1.00 39.38 153 ASP A O 1
ATOM 1211 N N . GLU A 1 154 ? 8.529 -15.608 47.643 1.00 46.16 154 GLU A N 1
ATOM 1212 C CA . GLU A 1 154 ? 9.080 -16.249 48.835 1.00 46.16 154 GLU A CA 1
ATOM 1213 C C . GLU A 1 154 ? 7.945 -16.953 49.587 1.00 46.16 154 GLU A C 1
ATOM 1215 O O . GLU A 1 154 ? 6.893 -16.361 49.823 1.00 46.16 154 GLU A O 1
ATOM 1220 N N . GLY A 1 155 ? 8.178 -18.180 50.059 1.00 37.47 155 GLY A N 1
ATOM 1221 C CA . GLY A 1 155 ? 7.358 -18.748 51.131 1.00 37.47 155 GLY A CA 1
ATOM 1222 C C . GLY A 1 155 ? 7.384 -20.273 51.229 1.00 37.47 155 GLY A C 1
ATOM 1223 O O . GLY A 1 155 ? 6.709 -20.948 50.452 1.00 37.47 155 GLY A O 1
ATOM 1224 N N . PRO A 1 156 ? 8.058 -20.863 52.235 1.00 48.12 156 PRO A N 1
ATOM 1225 C CA . PRO A 1 156 ? 7.892 -22.268 52.559 1.00 48.12 156 PRO A CA 1
ATOM 1226 C C . PRO A 1 156 ? 7.001 -22.408 53.795 1.00 48.12 156 PRO A C 1
ATOM 1228 O O . PRO A 1 156 ? 7.489 -22.263 54.908 1.00 48.12 156 PRO A O 1
ATOM 1231 N N . MET A 1 157 ? 5.718 -22.742 53.635 1.00 36.31 157 MET A N 1
ATOM 1232 C CA . MET A 1 157 ? 4.926 -23.338 54.721 1.00 36.31 157 MET A CA 1
ATOM 1233 C C . MET A 1 157 ? 3.836 -24.256 54.161 1.00 36.31 157 MET A C 1
ATOM 1235 O O . MET A 1 157 ? 2.836 -23.806 53.614 1.00 36.31 157 MET A O 1
ATOM 1239 N N . THR A 1 158 ? 4.013 -25.566 54.328 1.00 36.56 158 THR A N 1
ATOM 1240 C CA . THR A 1 158 ? 3.190 -26.409 55.217 1.00 36.56 158 THR A CA 1
ATOM 1241 C C . THR A 1 158 ? 3.535 -27.884 54.986 1.00 36.56 158 THR A C 1
ATOM 1243 O O . THR A 1 158 ? 3.352 -28.423 53.902 1.00 36.56 158 THR A O 1
ATOM 1246 N N . SER A 1 159 ? 3.975 -28.580 56.034 1.00 35.38 159 SER A N 1
ATOM 1247 C CA . SER A 1 159 ? 3.627 -29.992 56.19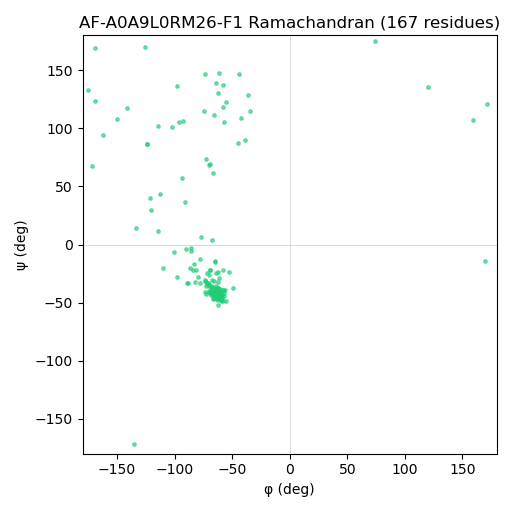0 1.00 35.38 159 SER A CA 1
ATOM 1248 C C . SER A 1 159 ? 3.357 -30.274 57.658 1.00 35.38 159 SER A C 1
ATOM 1250 O O . SER A 1 159 ? 4.210 -30.105 58.525 1.00 35.38 159 SER A O 1
ATOM 1252 N N . SER A 1 160 ? 2.115 -30.670 57.892 1.00 39.31 160 SER A N 1
ATOM 1253 C CA . SER A 1 160 ? 1.545 -31.123 59.150 1.00 39.31 160 SER A CA 1
ATOM 1254 C C . SER A 1 160 ? 2.213 -32.415 59.630 1.00 39.31 160 SER A C 1
ATOM 1256 O O . SER A 1 160 ? 2.434 -33.334 58.844 1.00 39.31 160 SER A O 1
ATOM 1258 N N . GLY A 1 161 ? 2.476 -32.497 60.933 1.00 33.97 161 GLY A N 1
ATOM 1259 C CA . GLY A 1 161 ? 2.873 -33.718 61.629 1.00 33.97 161 GLY A CA 1
ATOM 1260 C C . GLY A 1 161 ? 2.674 -33.550 63.132 1.00 33.97 161 GLY A C 1
ATOM 1261 O O . GLY A 1 161 ? 3.519 -32.987 63.817 1.00 33.97 161 GLY A O 1
ATOM 1262 N N . HIS A 1 162 ? 1.515 -33.981 63.630 1.00 49.38 162 HIS A N 1
ATOM 1263 C CA . HIS A 1 162 ? 1.184 -34.047 65.054 1.00 49.38 162 HIS A CA 1
ATOM 1264 C C . HIS A 1 162 ? 2.115 -35.012 65.803 1.00 49.38 162 HIS A C 1
ATOM 1266 O O . HIS A 1 162 ? 2.184 -36.167 65.406 1.00 49.38 162 HIS A O 1
ATOM 1272 N N . GLN A 1 163 ? 2.709 -34.587 66.926 1.00 37.84 163 GLN A N 1
ATOM 1273 C CA . GLN A 1 163 ? 2.823 -35.397 68.151 1.00 37.84 163 GLN A CA 1
ATOM 1274 C C . GLN A 1 163 ? 3.316 -34.520 69.331 1.00 37.84 163 GLN A C 1
ATOM 1276 O O . GLN A 1 163 ? 4.389 -33.931 69.278 1.00 37.84 163 GLN A O 1
ATOM 1281 N N . TYR A 1 164 ? 2.546 -34.473 70.416 1.00 38.31 164 TYR A N 1
ATOM 1282 C CA . TYR A 1 164 ? 2.947 -34.076 71.782 1.00 38.31 164 TYR A CA 1
ATOM 1283 C C . TYR A 1 164 ? 2.541 -35.241 72.722 1.00 38.31 164 TYR A C 1
ATOM 1285 O O . TYR A 1 164 ? 1.735 -36.065 72.271 1.00 38.31 164 TYR A O 1
ATOM 1293 N N . PRO A 1 165 ? 2.923 -35.316 74.024 1.00 56.75 165 PRO A N 1
ATOM 1294 C CA . PRO A 1 165 ? 3.907 -34.555 74.827 1.00 56.75 165 PRO A CA 1
ATOM 1295 C C . PRO A 1 165 ? 4.804 -35.453 75.742 1.00 56.75 165 PRO A C 1
ATOM 1297 O O . PRO A 1 165 ? 4.689 -36.677 75.726 1.00 56.75 165 PRO A O 1
ATOM 1300 N N . SER A 1 166 ? 5.594 -34.807 76.624 1.00 42.25 166 SER A N 1
ATOM 1301 C CA . SER A 1 166 ? 6.186 -35.254 77.923 1.00 42.25 166 SER A CA 1
ATOM 1302 C C . SER A 1 166 ? 7.721 -35.206 77.926 1.00 42.25 166 SER A C 1
ATOM 1304 O O . SER A 1 166 ? 8.341 -35.636 76.968 1.00 42.25 166 SER A O 1
ATOM 1306 N N . GLY A 1 167 ? 8.426 -34.718 78.947 1.00 33.38 167 GLY A N 1
ATOM 1307 C CA . GLY A 1 167 ? 8.045 -34.259 80.278 1.00 33.38 167 GLY A CA 1
ATOM 1308 C C . GLY A 1 167 ? 9.232 -33.552 80.953 1.00 33.38 167 GLY A C 1
ATOM 1309 O O . GLY A 1 167 ? 10.347 -33.551 80.438 1.00 33.38 167 GLY A O 1
ATOM 1310 N N . SER A 1 168 ? 8.932 -32.907 82.074 1.00 47.22 168 SER A N 1
ATOM 1311 C CA . SER A 1 168 ? 9.797 -32.069 82.909 1.00 47.22 168 SER A CA 1
ATOM 1312 C C . SER A 1 168 ? 11.008 -32.796 83.505 1.00 47.22 168 SER A C 1
ATOM 1314 O O . SER A 1 168 ? 10.874 -33.954 83.889 1.00 47.22 168 SER A O 1
ATOM 1316 N N . HIS A 1 169 ? 12.125 -32.078 83.679 1.00 40.78 169 HIS A N 1
ATOM 1317 C CA . HIS A 1 169 ? 12.846 -31.905 84.952 1.00 40.78 169 HIS A CA 1
ATOM 1318 C C . HIS A 1 169 ? 13.925 -30.825 84.830 1.00 40.78 169 HIS A C 1
ATOM 1320 O O . HIS A 1 169 ? 14.555 -30.742 83.753 1.00 40.78 169 HIS A O 1
#

Secondary structure (DSSP, 8-state):
-HHHHHGGG--HHHHHHHHHHHSS--------HHHHHHHHHHHHHHHHHHHHHHHHHHHHHHHHHHHHHHHHHHHHHHHHHHHHS-TT-TTHHHHHHHHHHHHHHHHHHHHHHSS--------SSSTTS--THHHHHHHHHHHHHHHHHTS------------------

Mean predicted aligned error: 20.58 Å

InterPro domains:
  IPR055306 NBPF [PTHR14199] (2-168)

Radius of gyration: 39.14 Å; Cα contacts (8 Å, |Δi|>4): 46; chains: 1; bounding box: 84×42×119 Å